Protein AF-A0A292SAK5-F1 (afdb_monomer_lite)

pLDDT: mean 89.0, std 6.56, range [51.62, 94.06]

Sequence (96 aa):
MTEFFAALGIALIIKQGRIFKEVRSFLISKFPIFQDFFSCLMCIGFWTGLFVGIITEKSLIDLILFSFSCSFFGLIFQTILTFLEKIFLKYFKDIS

Structure (mmCIF, N/CA/C/O backbone):
data_AF-A0A292SAK5-F1
#
_entry.id   AF-A0A292SAK5-F1
#
loop_
_atom_site.group_PDB
_atom_site.id
_atom_site.type_symbol
_atom_site.label_atom_id
_atom_site.label_alt_id
_atom_site.label_comp_id
_atom_site.label_asym_id
_atom_site.label_entity_id
_atom_site.label_seq_id
_atom_site.pdbx_PDB_ins_code
_atom_site.Cartn_x
_atom_site.Cartn_y
_atom_site.Cartn_z
_atom_site.occupancy
_atom_site.B_iso_or_equiv
_atom_site.auth_seq_id
_atom_site.auth_comp_id
_atom_site.auth_asym_id
_atom_site.auth_atom_id
_atom_site.pdbx_PDB_model_num
ATOM 1 N N . MET A 1 1 ? 7.599 9.412 -11.307 1.00 70.38 1 MET A N 1
ATOM 2 C CA . MET A 1 1 ? 6.951 10.125 -10.175 1.00 70.38 1 MET A CA 1
ATOM 3 C C . MET A 1 1 ? 5.456 9.822 -10.091 1.00 70.38 1 MET A C 1
ATOM 5 O O . MET A 1 1 ? 4.983 9.496 -9.015 1.00 70.38 1 MET A O 1
ATOM 9 N N . THR A 1 2 ? 4.712 9.861 -11.197 1.00 85.94 2 THR A N 1
ATOM 10 C CA . THR A 1 2 ? 3.284 9.482 -11.252 1.00 85.94 2 THR A CA 1
ATOM 11 C C . THR A 1 2 ? 3.011 8.050 -10.779 1.00 85.94 2 THR A C 1
ATOM 13 O O . THR A 1 2 ? 2.099 7.834 -9.989 1.00 85.94 2 THR A O 1
ATOM 16 N N . GLU A 1 3 ? 3.852 7.092 -11.176 1.00 88.62 3 GLU A N 1
ATOM 17 C CA . GLU A 1 3 ? 3.765 5.678 -10.764 1.00 88.62 3 GLU A CA 1
ATOM 18 C C . GLU A 1 3 ? 3.787 5.496 -9.240 1.00 88.62 3 GLU A C 1
ATOM 20 O O . GLU A 1 3 ? 3.084 4.651 -8.697 1.00 88.62 3 GLU A O 1
ATOM 25 N N . PHE A 1 4 ? 4.573 6.320 -8.543 1.00 88.31 4 PHE A N 1
ATOM 26 C CA . PHE A 1 4 ? 4.698 6.283 -7.088 1.00 88.31 4 PHE A CA 1
ATOM 27 C C . PHE A 1 4 ? 3.389 6.689 -6.405 1.00 88.31 4 PHE A C 1
ATOM 29 O O . PHE A 1 4 ? 2.889 5.985 -5.529 1.00 88.31 4 PHE A O 1
ATOM 36 N N . PHE A 1 5 ? 2.795 7.799 -6.851 1.00 90.19 5 PHE A N 1
ATOM 37 C CA . PHE A 1 5 ? 1.495 8.241 -6.354 1.00 90.19 5 PHE A CA 1
ATOM 38 C C . PHE A 1 5 ? 0.380 7.258 -6.713 1.00 90.19 5 PHE A C 1
ATOM 40 O O . PHE A 1 5 ? -0.517 7.042 -5.901 1.00 90.19 5 PHE A O 1
ATOM 47 N N . ALA A 1 6 ? 0.455 6.619 -7.884 1.00 92.06 6 ALA A N 1
ATOM 48 C CA . ALA A 1 6 ? -0.479 5.569 -8.269 1.00 92.06 6 ALA A CA 1
ATOM 49 C C . ALA A 1 6 ? -0.376 4.354 -7.332 1.00 92.06 6 ALA A C 1
ATOM 51 O O . ALA A 1 6 ? -1.394 3.916 -6.803 1.00 92.06 6 ALA A O 1
ATOM 52 N N . ALA A 1 7 ? 0.835 3.856 -7.057 1.00 92.25 7 ALA A N 1
ATOM 53 C CA . ALA A 1 7 ? 1.051 2.733 -6.144 1.00 92.25 7 ALA A CA 1
ATOM 54 C C . ALA A 1 7 ? 0.543 3.038 -4.724 1.00 92.25 7 ALA A C 1
ATOM 56 O O . ALA A 1 7 ? -0.219 2.251 -4.161 1.00 92.25 7 ALA A O 1
ATOM 57 N N . LEU A 1 8 ? 0.874 4.214 -4.177 1.00 90.81 8 LEU A N 1
ATOM 58 C CA . LEU A 1 8 ? 0.369 4.652 -2.871 1.00 90.81 8 LEU A CA 1
ATOM 59 C C . LEU A 1 8 ? -1.155 4.826 -2.854 1.00 90.81 8 LEU A C 1
ATOM 61 O O . LEU A 1 8 ? -1.813 4.414 -1.899 1.00 90.81 8 LEU A O 1
ATOM 65 N N . GLY A 1 9 ? -1.730 5.407 -3.908 1.00 91.88 9 GLY A N 1
ATOM 66 C CA . GLY A 1 9 ? -3.175 5.575 -4.043 1.00 91.88 9 GLY A CA 1
ATOM 67 C C . GLY A 1 9 ? -3.904 4.233 -4.074 1.00 91.88 9 GLY A C 1
ATOM 68 O O . GLY A 1 9 ? -4.874 4.040 -3.344 1.00 91.88 9 GLY A O 1
ATOM 69 N N . ILE A 1 10 ? -3.394 3.269 -4.844 1.00 92.62 10 ILE A N 1
ATOM 70 C CA . ILE A 1 10 ? -3.924 1.902 -4.889 1.00 92.62 10 ILE A CA 1
ATOM 71 C C . ILE A 1 10 ? -3.808 1.244 -3.509 1.00 92.62 10 ILE A C 1
ATOM 73 O O . ILE A 1 10 ? -4.781 0.655 -3.037 1.00 92.62 10 ILE A O 1
ATOM 77 N N . ALA A 1 11 ? -2.670 1.389 -2.821 1.00 93.00 11 ALA A N 1
ATOM 78 C CA . ALA A 1 11 ? -2.485 0.844 -1.477 1.00 93.00 11 ALA A CA 1
ATOM 79 C C . ALA A 1 11 ? -3.529 1.374 -0.486 1.00 93.00 11 ALA A C 1
ATOM 81 O O . ALA A 1 11 ? -4.133 0.605 0.269 1.00 93.00 11 ALA A O 1
ATOM 82 N N . LEU A 1 12 ? -3.788 2.683 -0.525 1.00 90.00 12 LEU A N 1
ATOM 83 C CA . LEU A 1 12 ? -4.805 3.335 0.295 1.00 90.00 12 LEU A CA 1
ATOM 84 C C . LEU A 1 12 ? -6.217 2.869 -0.067 1.00 90.00 12 LEU A C 1
ATOM 86 O O . LEU A 1 12 ? -6.996 2.560 0.832 1.00 90.00 12 LEU A O 1
ATOM 90 N N . ILE A 1 13 ? -6.550 2.753 -1.354 1.00 91.62 13 ILE A N 1
ATOM 91 C CA . ILE A 1 13 ? -7.863 2.264 -1.804 1.00 91.62 13 ILE A CA 1
ATOM 92 C C . ILE A 1 13 ? -8.091 0.826 -1.335 1.00 91.62 13 ILE A C 1
ATOM 94 O O . ILE A 1 13 ? -9.157 0.519 -0.803 1.00 91.62 13 ILE A O 1
ATOM 98 N N . ILE A 1 14 ? -7.093 -0.047 -1.461 1.00 90.50 14 ILE A N 1
ATOM 99 C CA . ILE A 1 14 ? -7.193 -1.430 -0.989 1.00 90.50 14 ILE A CA 1
ATOM 100 C C . ILE A 1 14 ? -7.377 -1.452 0.535 1.00 90.50 14 ILE A C 1
ATOM 102 O O . ILE A 1 14 ? -8.255 -2.148 1.042 1.00 90.50 14 ILE A O 1
ATOM 106 N N . LYS A 1 15 ? -6.597 -0.668 1.290 1.00 89.62 15 LYS A N 1
ATOM 107 C CA . LYS A 1 15 ? -6.611 -0.685 2.764 1.00 89.62 15 LYS A CA 1
ATOM 108 C C . LYS A 1 15 ? -7.788 0.058 3.400 1.00 89.62 15 LYS A C 1
ATOM 110 O O . LYS A 1 15 ? -8.227 -0.312 4.487 1.00 89.62 15 LYS A O 1
ATOM 115 N N . GLN A 1 16 ? -8.284 1.124 2.796 1.00 87.44 16 GLN A N 1
ATOM 116 C CA . GLN A 1 16 ? -9.253 2.033 3.426 1.00 87.44 16 GLN A CA 1
ATOM 117 C C . GLN A 1 16 ? -10.521 2.196 2.596 1.00 87.44 16 GLN A C 1
ATOM 119 O O . GLN A 1 16 ? -11.555 2.581 3.135 1.00 87.44 16 GLN A O 1
ATOM 124 N N . GLY A 1 17 ? -10.488 1.829 1.316 1.00 87.00 17 GLY A N 1
ATOM 125 C CA . GLY A 1 17 ? -11.654 1.868 0.451 1.00 87.00 17 GLY A CA 1
ATOM 126 C C . GLY A 1 17 ? -12.782 0.999 0.996 1.00 87.00 17 GLY A C 1
ATOM 127 O O . GLY A 1 17 ? -12.610 -0.189 1.294 1.00 87.00 17 GLY A O 1
ATOM 128 N N . ARG A 1 18 ? -13.968 1.606 1.101 1.00 87.38 18 ARG A N 1
ATOM 129 C CA . ARG A 1 18 ? -15.190 0.941 1.570 1.00 87.38 18 ARG A CA 1
ATOM 130 C C . ARG A 1 18 ? -15.623 -0.186 0.632 1.00 87.38 18 ARG A C 1
ATOM 132 O O . ARG A 1 18 ? -16.057 -1.225 1.108 1.00 87.38 18 ARG A O 1
ATOM 139 N N . ILE A 1 19 ? -15.432 -0.008 -0.676 1.00 87.69 19 ILE A N 1
ATOM 140 C CA . ILE A 1 19 ? -15.747 -1.013 -1.707 1.00 87.69 19 ILE A CA 1
ATOM 141 C C . ILE A 1 19 ? -14.912 -2.284 -1.499 1.00 87.69 19 ILE A C 1
ATOM 143 O O . ILE A 1 19 ? -15.428 -3.394 -1.550 1.00 87.69 19 ILE A O 1
ATOM 147 N N . PHE A 1 20 ? -13.630 -2.127 -1.166 1.00 86.06 20 PHE A N 1
ATOM 148 C CA . PHE A 1 20 ? -12.730 -3.247 -0.894 1.00 86.06 20 PHE A CA 1
ATOM 149 C C . PHE A 1 20 ? -12.920 -3.861 0.498 1.00 86.06 20 PHE A C 1
ATOM 151 O O . PHE A 1 20 ? -12.205 -4.798 0.841 1.00 86.06 20 PHE A O 1
ATOM 158 N N . LYS A 1 21 ? -13.838 -3.356 1.334 1.00 86.56 21 LYS A N 1
ATOM 159 C CA . LYS A 1 21 ? -14.083 -3.922 2.669 1.00 86.56 21 LYS A CA 1
ATOM 160 C C . LYS A 1 21 ? -14.594 -5.360 2.570 1.00 86.56 21 LYS A C 1
ATOM 162 O O . LYS A 1 21 ? -13.995 -6.241 3.173 1.00 86.56 21 LYS A O 1
ATOM 167 N N . GLU A 1 22 ? -15.616 -5.595 1.750 1.00 87.44 22 GLU A N 1
ATOM 168 C CA . GLU A 1 22 ? -16.206 -6.928 1.556 1.00 87.44 22 GLU A CA 1
ATOM 169 C C . GLU A 1 22 ? -15.204 -7.906 0.935 1.00 87.44 22 GLU A C 1
ATOM 171 O O . GLU A 1 22 ? -15.048 -9.031 1.403 1.00 87.44 22 GLU A O 1
ATOM 176 N N . VAL A 1 23 ? -14.442 -7.443 -0.063 1.00 87.94 23 VAL A N 1
ATOM 177 C CA . VAL A 1 23 ? -13.387 -8.240 -0.705 1.00 87.94 23 VAL A CA 1
ATOM 178 C C . VAL A 1 23 ? -12.328 -8.654 0.317 1.00 87.94 23 VAL A C 1
ATOM 180 O O . VAL A 1 23 ? -11.977 -9.827 0.403 1.00 87.94 23 VAL A O 1
ATOM 183 N N . ARG A 1 24 ? -11.849 -7.721 1.147 1.00 88.75 24 ARG A N 1
ATOM 184 C CA . ARG A 1 24 ? -10.877 -8.033 2.204 1.00 88.75 24 ARG A CA 1
ATOM 185 C C . ARG A 1 24 ? -11.442 -8.999 3.230 1.00 88.75 24 ARG A C 1
ATOM 187 O O . ARG A 1 24 ? -10.767 -9.962 3.563 1.00 88.75 24 ARG A O 1
ATOM 194 N N . SER A 1 25 ? -12.665 -8.774 3.704 1.00 88.25 25 SER A N 1
ATOM 195 C CA . SER A 1 25 ? -13.322 -9.668 4.658 1.00 88.25 25 SER A CA 1
ATOM 196 C C . SER A 1 25 ? -13.487 -11.084 4.098 1.00 88.25 25 SER A C 1
ATOM 198 O O . SER A 1 25 ? -13.243 -12.045 4.823 1.00 88.25 25 SER A O 1
ATOM 200 N N . PHE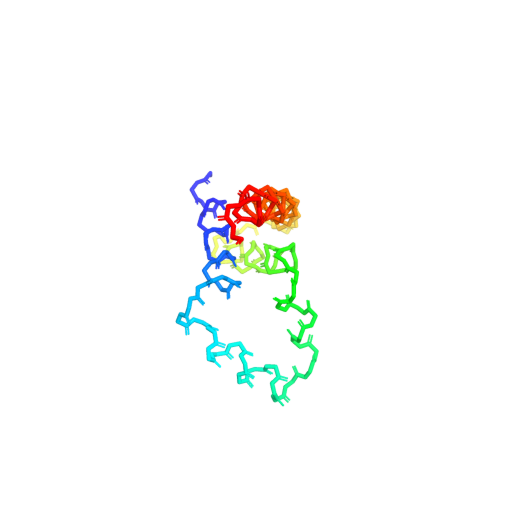 A 1 26 ? -13.808 -11.222 2.808 1.00 91.06 26 PHE A N 1
ATOM 201 C CA . PHE A 1 26 ? -13.871 -12.513 2.122 1.00 91.06 26 PHE A CA 1
ATOM 202 C C . PHE A 1 26 ? -12.498 -13.190 1.982 1.00 91.06 26 PHE A C 1
ATOM 204 O O . PHE A 1 26 ? -12.371 -14.389 2.223 1.00 91.06 26 PHE A O 1
ATOM 211 N N . LEU A 1 27 ? -11.447 -12.446 1.616 1.00 88.56 27 LEU A N 1
ATOM 212 C CA . LEU A 1 27 ? -10.097 -13.017 1.553 1.00 88.56 27 LEU A CA 1
ATOM 213 C C . LEU A 1 27 ? -9.591 -13.434 2.937 1.00 88.56 27 LEU A C 1
ATOM 215 O O . LEU A 1 27 ? -9.005 -14.504 3.058 1.00 88.56 27 LEU A O 1
ATOM 219 N N . ILE A 1 28 ? -9.840 -12.625 3.970 1.00 91.56 28 ILE A N 1
ATOM 220 C CA . ILE A 1 28 ? -9.430 -12.914 5.350 1.00 91.56 28 ILE A CA 1
ATOM 221 C C . ILE A 1 28 ? -10.149 -14.159 5.880 1.00 91.56 28 ILE A C 1
ATOM 223 O O . ILE A 1 28 ? -9.506 -15.006 6.494 1.00 91.56 28 ILE A O 1
ATOM 227 N N . SER A 1 29 ? -11.454 -14.306 5.623 1.00 92.31 29 SER A N 1
ATOM 228 C CA . SER A 1 29 ? -12.211 -15.476 6.089 1.00 92.31 29 SER A CA 1
ATOM 229 C C . SER A 1 29 ? -11.747 -16.775 5.430 1.00 92.31 29 SER A C 1
ATOM 231 O O . SER A 1 29 ? -11.774 -17.829 6.062 1.00 92.31 29 SER A O 1
ATOM 233 N N . LYS A 1 30 ? -11.292 -16.704 4.175 1.00 92.94 30 LYS A N 1
ATOM 234 C CA . LYS A 1 30 ? -10.793 -17.864 3.432 1.00 92.94 30 LYS A CA 1
ATOM 235 C C . LYS A 1 30 ? -9.321 -18.169 3.716 1.00 92.94 30 LYS A C 1
ATOM 237 O O . LYS A 1 30 ? -8.917 -19.327 3.683 1.00 92.94 30 LYS A O 1
ATOM 242 N N . PHE A 1 31 ? -8.525 -17.139 3.983 1.00 90.75 31 PHE A N 1
ATOM 243 C CA . PHE A 1 31 ? -7.081 -17.228 4.145 1.00 90.75 31 PHE A CA 1
ATOM 244 C C . PHE A 1 31 ? -6.625 -16.287 5.276 1.00 90.75 31 PHE A C 1
ATOM 246 O O . PHE A 1 31 ? -6.359 -15.106 5.032 1.00 90.75 31 PHE A O 1
ATOM 253 N N . PRO A 1 32 ? -6.467 -16.796 6.511 1.00 86.19 32 PRO A N 1
ATOM 254 C CA . PRO A 1 32 ? -6.156 -15.964 7.676 1.00 86.19 32 PRO A CA 1
ATOM 255 C C . PRO A 1 32 ? -4.809 -15.239 7.564 1.00 86.19 32 PRO A C 1
ATOM 257 O O . PRO A 1 32 ? -4.628 -14.188 8.166 1.00 86.19 32 PRO A O 1
ATOM 260 N N . ILE A 1 33 ? -3.889 -15.721 6.721 1.00 85.00 33 ILE A N 1
ATOM 261 C CA . ILE A 1 33 ? -2.613 -15.046 6.443 1.00 85.00 33 ILE A CA 1
ATOM 262 C C . ILE A 1 33 ? -2.794 -13.626 5.875 1.00 85.00 33 ILE A C 1
ATOM 264 O O . ILE A 1 33 ? -1.942 -12.759 6.063 1.00 85.00 33 ILE A O 1
ATOM 268 N N . PHE A 1 34 ? -3.926 -13.352 5.215 1.00 86.88 34 PHE A N 1
ATOM 269 C CA . PHE A 1 34 ? -4.228 -12.016 4.705 1.00 86.88 34 PHE A CA 1
ATOM 270 C C . PHE A 1 34 ? -4.703 -11.051 5.792 1.00 86.88 34 PHE A C 1
ATOM 272 O O . PHE A 1 34 ? -4.770 -9.850 5.535 1.00 86.88 34 PHE A O 1
ATOM 279 N N . GLN A 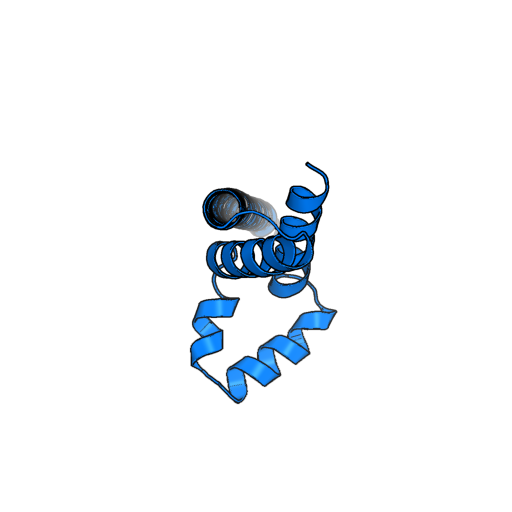1 35 ? -5.019 -11.530 6.996 1.00 86.06 35 GLN A N 1
ATOM 280 C CA . GLN A 1 35 ? -5.401 -10.664 8.107 1.00 86.06 35 GLN A CA 1
ATOM 281 C C . GLN A 1 35 ? -4.269 -9.692 8.449 1.00 86.06 35 GLN A C 1
ATOM 283 O O . GLN A 1 35 ? -4.489 -8.480 8.474 1.00 86.06 35 GLN A O 1
ATOM 288 N N . ASP A 1 36 ? -3.053 -10.210 8.617 1.00 83.44 36 ASP A N 1
ATOM 289 C CA . ASP A 1 36 ? -1.871 -9.396 8.909 1.00 83.44 36 ASP A CA 1
ATOM 290 C C . ASP A 1 36 ? -1.425 -8.586 7.693 1.00 83.44 36 ASP A C 1
ATOM 292 O O . ASP A 1 36 ? -1.042 -7.422 7.808 1.00 83.44 36 ASP A O 1
ATOM 296 N N . PHE A 1 37 ? -1.571 -9.152 6.495 1.00 85.50 37 PHE A N 1
ATOM 297 C CA . PHE A 1 37 ? -1.290 -8.435 5.256 1.00 85.50 37 PHE A CA 1
ATOM 298 C C . PHE A 1 37 ? -2.156 -7.180 5.116 1.00 85.50 37 PHE A C 1
ATOM 300 O O . PHE A 1 37 ? -1.658 -6.090 4.836 1.00 85.50 37 PHE A O 1
ATOM 307 N N . PHE A 1 38 ? -3.466 -7.321 5.335 1.00 86.31 38 PHE A N 1
ATOM 308 C CA . PHE A 1 38 ? -4.399 -6.211 5.241 1.00 86.31 38 PHE A CA 1
ATOM 309 C C . PHE A 1 38 ? -4.407 -5.327 6.483 1.00 86.31 38 PHE A C 1
ATOM 311 O O . PHE A 1 38 ? -5.058 -4.285 6.438 1.00 86.31 38 PHE A O 1
ATOM 318 N N . SER A 1 39 ? -3.738 -5.681 7.583 1.00 82.81 39 SER A N 1
ATOM 319 C CA . SER A 1 39 ? -3.664 -4.839 8.784 1.00 82.81 39 SER A CA 1
ATOM 320 C C . SER A 1 39 ? -2.672 -3.681 8.603 1.00 82.81 39 SER A C 1
ATOM 322 O O . SER A 1 39 ? -2.939 -2.568 9.070 1.00 82.81 39 SER A O 1
ATOM 324 N N . CYS A 1 40 ? -1.611 -3.900 7.822 1.00 86.38 40 CYS A N 1
ATOM 325 C CA . CYS A 1 40 ? -0.484 -2.990 7.673 1.00 86.38 40 CYS A CA 1
ATOM 326 C C . CYS A 1 40 ? -0.441 -2.308 6.291 1.00 86.38 40 CYS A C 1
ATOM 328 O O . CYS A 1 40 ? -0.275 -2.956 5.256 1.00 86.38 40 CYS A O 1
ATOM 330 N N . LEU A 1 41 ? -0.544 -0.974 6.259 1.00 89.75 41 LEU A N 1
ATOM 331 C CA . LEU A 1 41 ? -0.429 -0.177 5.030 1.00 89.75 41 LEU A CA 1
ATOM 332 C C . LEU A 1 41 ? 0.991 -0.230 4.452 1.00 89.75 41 LEU A C 1
ATOM 334 O O . LEU A 1 41 ? 1.141 -0.114 3.242 1.00 89.75 41 LEU A O 1
ATOM 338 N N . MET A 1 42 ? 2.018 -0.460 5.280 1.00 90.56 42 MET A N 1
ATOM 339 C CA . MET A 1 42 ? 3.382 -0.710 4.797 1.00 90.56 42 MET A CA 1
ATOM 340 C C . MET A 1 42 ? 3.430 -1.973 3.933 1.00 90.56 42 MET A C 1
ATOM 342 O O . MET A 1 42 ? 3.978 -1.932 2.83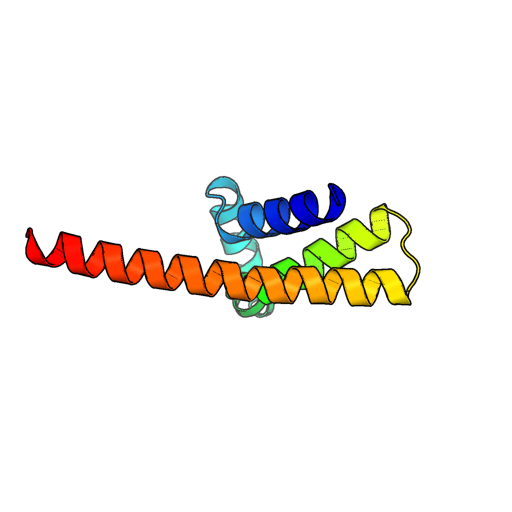7 1.00 90.56 42 MET A O 1
ATOM 346 N N . CYS A 1 43 ? 2.824 -3.074 4.391 1.00 91.06 43 CYS A N 1
ATOM 347 C CA . CYS A 1 43 ? 2.792 -4.326 3.640 1.00 91.06 43 CYS A CA 1
ATOM 348 C C . CYS A 1 43 ? 2.041 -4.134 2.322 1.00 91.06 43 CYS A C 1
ATOM 350 O O . CYS A 1 43 ? 2.583 -4.410 1.258 1.00 91.06 43 CYS A O 1
ATOM 352 N N . ILE A 1 44 ? 0.834 -3.566 2.359 1.00 92.44 44 ILE A N 1
ATOM 353 C CA . ILE A 1 44 ? 0.082 -3.287 1.127 1.00 92.44 44 ILE A CA 1
ATOM 354 C C . ILE A 1 44 ? 0.869 -2.336 0.207 1.00 92.44 44 ILE A C 1
ATOM 356 O O . ILE A 1 44 ? 0.902 -2.552 -1.001 1.00 92.44 44 ILE A O 1
ATOM 360 N N . GLY A 1 45 ? 1.542 -1.323 0.757 1.00 92.56 45 GLY A N 1
ATOM 361 C CA . GLY A 1 45 ? 2.406 -0.392 0.026 1.00 92.56 45 GLY A CA 1
ATOM 362 C C . GLY A 1 45 ? 3.588 -1.078 -0.666 1.00 92.56 45 GLY A C 1
ATOM 363 O O . GLY A 1 45 ? 3.873 -0.772 -1.821 1.00 92.56 45 GLY A O 1
ATOM 364 N N . PHE A 1 46 ? 4.226 -2.051 -0.009 1.00 93.81 46 PHE A N 1
ATOM 365 C CA . PHE A 1 46 ? 5.278 -2.876 -0.608 1.00 93.81 46 PHE A CA 1
ATOM 366 C C . PHE A 1 46 ? 4.757 -3.626 -1.829 1.00 93.81 46 PHE A C 1
ATOM 368 O O . PHE A 1 46 ? 5.313 -3.520 -2.918 1.00 93.81 46 PHE A O 1
ATOM 375 N N . TRP A 1 47 ? 3.663 -4.366 -1.648 1.00 92.62 47 TRP A N 1
ATOM 376 C CA . TRP A 1 47 ? 3.136 -5.247 -2.682 1.00 92.62 47 TRP A CA 1
ATOM 377 C C . TRP A 1 47 ? 2.535 -4.471 -3.847 1.00 92.62 47 TRP A C 1
ATOM 379 O O . TRP A 1 47 ? 2.755 -4.832 -4.995 1.00 92.62 47 TRP A O 1
ATOM 389 N N . THR A 1 48 ? 1.835 -3.371 -3.584 1.00 93.38 48 THR A N 1
ATOM 390 C CA . THR A 1 48 ? 1.348 -2.479 -4.649 1.00 93.38 48 THR A CA 1
ATOM 391 C C . THR A 1 48 ? 2.495 -1.809 -5.401 1.00 93.38 48 THR A C 1
ATOM 393 O O . THR A 1 48 ? 2.442 -1.750 -6.627 1.00 93.38 48 THR A O 1
ATOM 396 N N . GLY A 1 49 ? 3.555 -1.382 -4.707 1.00 93.38 49 GLY A N 1
ATOM 397 C CA . GLY A 1 49 ? 4.785 -0.899 -5.335 1.00 93.38 49 GLY A CA 1
ATOM 398 C C . GLY A 1 49 ? 5.433 -1.960 -6.226 1.00 93.38 49 GLY A C 1
ATOM 399 O O . GLY A 1 49 ? 5.781 -1.671 -7.368 1.00 93.38 49 GLY A O 1
ATOM 400 N N . LEU A 1 50 ? 5.503 -3.202 -5.747 1.00 93.94 50 LEU A N 1
ATOM 401 C CA . LEU A 1 50 ? 6.038 -4.334 -6.499 1.00 93.94 50 LEU A CA 1
ATOM 402 C C . LEU A 1 50 ? 5.202 -4.618 -7.754 1.00 93.94 50 LEU A C 1
ATOM 404 O O . LEU A 1 50 ? 5.747 -4.704 -8.848 1.00 93.94 50 LEU A O 1
ATOM 408 N N . PHE A 1 51 ? 3.875 -4.705 -7.623 1.00 93.94 51 PHE A N 1
ATOM 409 C CA . PHE A 1 51 ? 2.975 -4.942 -8.754 1.00 93.94 51 PHE A CA 1
ATOM 410 C C . PHE A 1 51 ? 3.072 -3.838 -9.808 1.00 93.94 51 PHE A C 1
ATOM 412 O O . PHE A 1 51 ? 3.210 -4.135 -10.991 1.00 93.94 51 PHE A O 1
ATOM 419 N N . VAL A 1 52 ? 3.039 -2.569 -9.390 1.00 93.19 52 VAL A N 1
ATOM 420 C CA . VAL A 1 52 ? 3.164 -1.435 -10.315 1.00 93.19 52 VAL A CA 1
ATOM 421 C C . VAL A 1 52 ? 4.538 -1.430 -10.980 1.00 93.19 52 VAL A C 1
ATOM 423 O O . VAL A 1 52 ? 4.612 -1.249 -12.188 1.00 93.19 52 VAL A O 1
ATOM 426 N N . GLY A 1 53 ? 5.613 -1.683 -10.230 1.00 91.62 53 GLY A N 1
ATOM 427 C CA . GLY A 1 53 ? 6.964 -1.726 -10.786 1.00 91.62 53 GLY A CA 1
ATOM 428 C C . GLY A 1 53 ? 7.195 -2.882 -11.765 1.00 91.62 53 GLY A C 1
ATOM 429 O O . GLY A 1 53 ? 7.960 -2.712 -12.708 1.00 91.62 53 GLY A O 1
ATOM 430 N N . ILE A 1 54 ? 6.526 -4.029 -11.579 1.00 93.12 54 ILE A N 1
ATOM 431 C CA . ILE A 1 54 ? 6.535 -5.135 -12.552 1.00 93.12 54 ILE A CA 1
ATOM 432 C C . ILE A 1 54 ? 5.804 -4.720 -13.833 1.00 93.12 54 ILE A C 1
ATOM 434 O O . ILE A 1 54 ? 6.318 -4.943 -14.924 1.00 93.12 54 ILE A O 1
ATOM 438 N N . ILE A 1 55 ? 4.628 -4.093 -13.712 1.00 93.31 55 ILE A N 1
ATOM 439 C CA . ILE A 1 55 ? 3.828 -3.642 -14.865 1.00 93.31 55 ILE A CA 1
ATOM 440 C C . ILE A 1 55 ? 4.565 -2.569 -15.672 1.00 93.31 55 ILE A C 1
ATOM 442 O O . ILE A 1 55 ? 4.418 -2.516 -16.889 1.00 93.31 55 ILE A O 1
ATOM 446 N N . THR A 1 56 ? 5.356 -1.720 -15.014 1.00 91.12 56 THR A N 1
ATOM 447 C CA . THR A 1 56 ? 6.157 -0.687 -15.685 1.00 91.12 56 THR A CA 1
ATOM 448 C C . THR A 1 56 ? 7.574 -1.142 -16.036 1.00 91.12 56 THR A C 1
ATOM 450 O O . THR A 1 56 ? 8.422 -0.306 -16.342 1.00 91.12 56 THR A O 1
ATOM 453 N N . GLU A 1 57 ? 7.826 -2.456 -16.007 1.00 91.81 57 GLU A N 1
ATOM 454 C CA . GLU A 1 57 ? 9.070 -3.098 -16.454 1.00 91.81 57 GLU A CA 1
ATOM 455 C C . GLU A 1 57 ? 10.340 -2.508 -15.811 1.00 91.81 57 GLU A C 1
ATOM 457 O O . GLU A 1 57 ? 11.389 -2.370 -16.444 1.00 91.81 57 GLU A O 1
ATOM 462 N N . LYS A 1 58 ? 10.270 -2.151 -14.520 1.00 88.81 58 LYS A N 1
ATOM 463 C CA . LYS A 1 58 ? 11.443 -1.656 -13.787 1.00 88.81 58 LYS A CA 1
ATOM 464 C C . LYS A 1 58 ? 12.519 -2.736 -13.671 1.00 88.81 58 LYS A C 1
ATOM 466 O O . LYS A 1 58 ? 12.229 -3.917 -13.481 1.00 88.81 58 LYS A O 1
ATOM 471 N N . SER A 1 59 ? 13.780 -2.303 -13.690 1.00 93.75 59 SER A N 1
ATOM 472 C CA . SER A 1 59 ? 14.914 -3.172 -13.365 1.00 93.75 59 SER A CA 1
ATOM 473 C C . SER A 1 59 ? 14.757 -3.761 -11.956 1.00 93.75 59 SER A C 1
ATOM 475 O O . SER A 1 59 ? 14.107 -3.164 -11.101 1.00 93.75 59 SER A O 1
ATOM 477 N N . LEU A 1 60 ? 15.374 -4.913 -11.674 1.00 91.50 60 LEU A N 1
ATOM 478 C CA . LEU A 1 60 ? 15.272 -5.564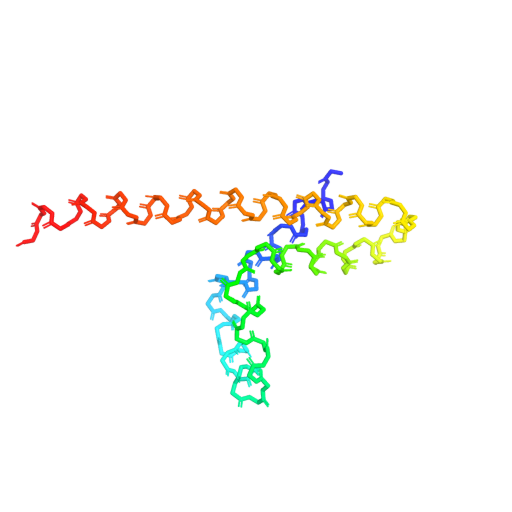 -10.357 1.00 91.50 60 LEU A CA 1
ATOM 479 C C . LEU A 1 60 ? 15.656 -4.633 -9.196 1.00 91.50 60 LEU A C 1
ATOM 481 O O . LEU A 1 60 ? 14.992 -4.624 -8.161 1.00 91.50 60 LEU A O 1
ATOM 485 N N . ILE A 1 61 ? 16.706 -3.830 -9.375 1.00 92.62 61 ILE A N 1
ATOM 486 C CA . ILE A 1 61 ? 17.184 -2.894 -8.350 1.00 92.62 61 ILE A CA 1
ATOM 487 C C . ILE A 1 61 ? 16.167 -1.766 -8.158 1.00 92.62 61 ILE A C 1
ATOM 489 O O . ILE A 1 61 ? 15.775 -1.477 -7.025 1.00 92.62 61 ILE A O 1
ATOM 493 N N . ASP A 1 62 ? 15.680 -1.178 -9.253 1.00 91.62 62 ASP A N 1
ATOM 494 C CA . ASP A 1 62 ? 14.686 -0.103 -9.196 1.00 91.62 62 ASP A CA 1
ATOM 495 C C . ASP A 1 62 ? 13.351 -0.593 -8.640 1.00 91.62 62 ASP A C 1
ATOM 497 O O . ASP A 1 62 ? 12.688 0.129 -7.903 1.00 91.62 62 ASP A O 1
ATOM 501 N N . LEU A 1 63 ? 12.964 -1.828 -8.954 1.00 92.69 63 LEU A N 1
ATOM 502 C CA . LEU A 1 63 ? 11.760 -2.479 -8.455 1.00 92.69 63 LEU A CA 1
ATOM 503 C C . LEU A 1 63 ? 11.807 -2.627 -6.932 1.00 92.69 63 LEU A C 1
ATOM 505 O O . LEU A 1 63 ? 10.845 -2.278 -6.241 1.00 92.69 63 LEU A O 1
ATOM 509 N N . ILE A 1 64 ? 12.932 -3.116 -6.405 1.00 93.31 64 ILE A N 1
ATOM 510 C CA . ILE A 1 64 ? 13.143 -3.281 -4.966 1.00 93.31 64 ILE A CA 1
ATOM 511 C C . ILE A 1 64 ? 13.121 -1.909 -4.280 1.00 93.31 64 ILE A C 1
ATOM 513 O O . ILE A 1 64 ? 12.333 -1.703 -3.355 1.00 93.31 64 ILE A O 1
ATOM 517 N N . LEU A 1 65 ? 13.913 -0.945 -4.760 1.00 93.19 65 LEU A N 1
ATOM 518 C CA . LEU A 1 65 ? 13.973 0.409 -4.192 1.00 93.19 65 LEU A CA 1
ATOM 519 C C . LEU A 1 65 ? 12.618 1.121 -4.241 1.00 93.19 65 LEU A C 1
ATOM 521 O O . LEU A 1 65 ? 12.220 1.778 -3.276 1.00 93.19 65 LEU A O 1
ATOM 525 N N . PHE A 1 66 ? 11.875 0.963 -5.335 1.00 92.69 66 PHE A N 1
ATOM 526 C CA . PHE A 1 66 ? 10.537 1.518 -5.489 1.00 92.69 66 PHE A CA 1
ATOM 527 C C . PHE A 1 66 ? 9.545 0.904 -4.495 1.00 92.69 66 PHE A C 1
ATOM 529 O O . PHE A 1 66 ? 8.811 1.636 -3.825 1.00 92.69 66 PHE A O 1
ATOM 536 N N . SER A 1 67 ? 9.565 -0.421 -4.336 1.00 93.75 67 SER A N 1
ATOM 537 C CA . SER A 1 67 ? 8.689 -1.135 -3.397 1.00 93.75 67 SER A CA 1
ATOM 538 C C . SER A 1 67 ? 8.992 -0.751 -1.945 1.00 93.75 67 SER A C 1
ATOM 540 O O . SER A 1 67 ? 8.077 -0.464 -1.168 1.00 93.75 67 SER A O 1
ATOM 542 N N . PHE A 1 68 ? 10.274 -0.646 -1.579 1.00 94.00 68 PHE A N 1
ATOM 543 C CA . PHE A 1 68 ? 10.689 -0.169 -0.256 1.00 94.00 68 PHE A CA 1
ATOM 544 C C . PHE A 1 68 ? 10.297 1.290 -0.013 1.00 94.00 68 PHE A C 1
ATOM 546 O O . PHE A 1 68 ? 9.808 1.619 1.068 1.00 94.00 68 PHE A O 1
ATOM 553 N N . SER A 1 69 ? 10.427 2.153 -1.022 1.00 93.38 69 SER A N 1
ATOM 554 C CA . SER A 1 69 ? 10.002 3.553 -0.925 1.00 93.38 69 SER A CA 1
ATOM 555 C C . SER A 1 69 ? 8.493 3.654 -0.670 1.00 93.38 69 SER A C 1
ATOM 557 O O . SER A 1 69 ? 8.068 4.352 0.250 1.00 93.38 69 SER A O 1
ATOM 559 N N . CYS A 1 70 ? 7.670 2.906 -1.414 1.00 93.12 70 CYS A N 1
ATOM 560 C CA . CYS A 1 70 ? 6.217 2.871 -1.205 1.00 93.12 70 CYS A CA 1
ATOM 561 C C . CYS A 1 70 ? 5.848 2.345 0.191 1.00 93.12 70 CYS A C 1
ATOM 563 O O . CYS A 1 70 ? 4.937 2.864 0.833 1.00 93.12 70 CYS A O 1
ATOM 565 N N . SER A 1 71 ? 6.594 1.361 0.694 1.00 94.06 71 SER A N 1
ATOM 566 C CA . SER A 1 71 ? 6.423 0.813 2.046 1.00 94.06 71 SER A CA 1
ATOM 567 C C . SER A 1 71 ? 6.697 1.857 3.124 1.00 94.06 71 SER A C 1
ATOM 569 O O . SER A 1 71 ? 5.894 2.041 4.040 1.00 94.06 71 SER A O 1
ATOM 571 N N . PHE A 1 72 ? 7.820 2.566 2.998 1.00 93.75 72 PHE A N 1
ATOM 572 C CA . PHE A 1 72 ? 8.237 3.589 3.949 1.00 93.75 72 PHE A CA 1
ATOM 573 C C . PHE A 1 72 ? 7.225 4.737 4.017 1.00 93.75 72 PHE A C 1
ATOM 575 O O . PHE A 1 72 ? 6.771 5.109 5.100 1.00 93.75 72 PHE A O 1
ATOM 582 N N . PHE A 1 73 ? 6.784 5.237 2.861 1.00 92.69 73 PHE A N 1
ATOM 583 C CA . PHE A 1 73 ? 5.735 6.254 2.812 1.00 92.69 73 PHE A CA 1
ATOM 584 C C . PHE A 1 73 ? 4.391 5.724 3.321 1.00 92.69 73 PHE A C 1
ATOM 586 O O . PHE A 1 73 ? 3.693 6.445 4.030 1.00 92.69 73 PHE A O 1
ATOM 593 N N . GLY A 1 74 ? 4.049 4.462 3.049 1.00 91.00 74 GLY A N 1
ATOM 594 C CA . GLY A 1 74 ? 2.878 3.804 3.630 1.00 91.00 74 GLY A CA 1
ATOM 595 C C . GLY A 1 74 ? 2.891 3.820 5.163 1.00 91.00 74 GLY A C 1
ATOM 596 O O . GLY A 1 74 ? 1.872 4.128 5.780 1.00 91.00 74 GLY A O 1
ATOM 597 N N . LEU A 1 75 ? 4.045 3.578 5.796 1.00 90.94 75 LEU A N 1
ATOM 598 C CA . LEU A 1 75 ? 4.194 3.698 7.252 1.00 90.94 75 LEU A CA 1
ATOM 599 C C . LEU A 1 75 ? 4.011 5.140 7.739 1.00 90.94 75 LEU A C 1
ATOM 601 O O . LEU A 1 75 ? 3.309 5.361 8.729 1.00 90.94 75 LEU A O 1
ATOM 605 N N . ILE A 1 76 ? 4.601 6.120 7.050 1.00 92.00 76 ILE A N 1
ATOM 606 C CA . ILE A 1 76 ? 4.434 7.537 7.405 1.00 92.00 76 ILE A CA 1
ATOM 607 C C . ILE A 1 76 ? 2.951 7.913 7.353 1.00 92.00 76 ILE A C 1
ATOM 609 O O . ILE A 1 76 ? 2.410 8.429 8.331 1.00 92.00 76 ILE A O 1
ATOM 613 N N . PHE A 1 77 ? 2.266 7.581 6.257 1.00 90.38 77 PHE A N 1
ATOM 614 C CA . PHE A 1 77 ? 0.836 7.844 6.101 1.00 90.38 77 PHE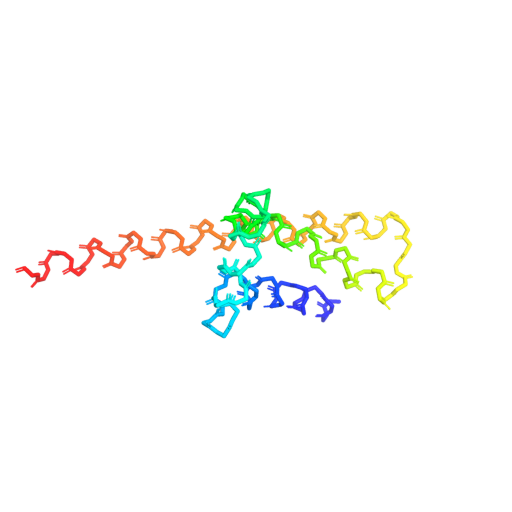 A CA 1
ATOM 615 C C . PHE A 1 77 ? -0.001 7.156 7.176 1.00 90.38 77 PHE A C 1
ATOM 617 O O . PHE A 1 77 ? -0.888 7.780 7.754 1.00 90.38 77 PHE A O 1
ATOM 624 N N . GLN A 1 78 ? 0.285 5.891 7.487 1.00 89.69 78 GLN A N 1
ATOM 625 C CA . GLN A 1 78 ? -0.447 5.183 8.533 1.00 89.69 78 GLN A CA 1
ATOM 626 C C . GLN A 1 78 ? -0.237 5.817 9.913 1.00 89.69 78 GLN A C 1
ATOM 628 O O . GLN A 1 78 ? -1.189 5.932 10.688 1.00 89.69 78 GLN A O 1
ATOM 633 N N . THR A 1 79 ? 0.977 6.280 10.205 1.00 90.56 79 THR A N 1
ATOM 634 C CA . THR A 1 79 ? 1.294 6.977 11.457 1.00 90.56 79 THR A CA 1
ATOM 635 C C . THR A 1 79 ? 0.528 8.296 11.556 1.00 90.56 79 THR A C 1
ATOM 637 O O . THR A 1 79 ? -0.098 8.560 12.582 1.00 90.56 79 THR A O 1
ATOM 640 N N . ILE A 1 80 ? 0.500 9.082 10.474 1.00 91.50 80 ILE A N 1
ATOM 641 C CA . ILE A 1 80 ? -0.252 10.343 10.397 1.00 91.50 80 ILE A CA 1
ATOM 642 C C . ILE A 1 80 ? -1.748 10.097 10.598 1.00 91.50 80 ILE A C 1
ATOM 644 O O . ILE A 1 80 ? -2.374 10.780 11.401 1.00 91.50 80 ILE A O 1
ATOM 648 N N . LEU A 1 81 ? -2.329 9.109 9.917 1.00 87.94 81 LEU A N 1
ATOM 649 C CA . LEU A 1 81 ? -3.755 8.802 10.048 1.00 87.94 81 LEU A CA 1
ATOM 650 C C . LEU A 1 81 ? -4.119 8.361 11.465 1.00 87.94 81 LEU A C 1
ATOM 652 O O . LEU A 1 81 ? -5.094 8.851 12.024 1.00 87.94 81 LEU A O 1
ATOM 656 N N . THR A 1 82 ? -3.299 7.504 12.074 1.00 89.06 82 THR A N 1
ATOM 657 C CA . THR A 1 82 ? -3.507 7.064 13.462 1.00 89.06 82 THR A CA 1
ATOM 658 C C . THR A 1 82 ? -3.390 8.239 14.437 1.00 89.06 82 THR A C 1
ATOM 660 O O . THR A 1 82 ? -4.101 8.309 15.438 1.00 89.06 82 THR A O 1
ATOM 663 N N . PHE A 1 83 ? -2.489 9.181 14.162 1.00 91.50 83 PHE A N 1
ATOM 664 C CA . PHE A 1 83 ? -2.342 10.399 14.950 1.00 91.50 83 PHE A CA 1
ATOM 665 C C . PHE A 1 83 ? -3.553 11.331 14.803 1.00 91.50 83 PHE A C 1
ATOM 667 O O . PHE A 1 83 ? -4.080 11.805 15.809 1.00 91.50 83 PHE A O 1
ATOM 674 N N . LEU A 1 84 ? -4.039 11.539 13.577 1.00 90.81 84 LEU A N 1
ATOM 675 C CA . LEU A 1 84 ? -5.240 12.330 13.299 1.00 90.81 84 LEU A CA 1
ATOM 676 C C . LEU A 1 84 ? -6.484 11.725 13.953 1.00 90.81 84 LEU A C 1
ATOM 678 O O . LEU A 1 84 ? -7.256 12.452 14.569 1.00 90.81 84 LEU A O 1
ATOM 682 N N . GLU A 1 85 ? -6.653 10.405 13.881 1.00 89.50 85 GLU A N 1
ATOM 683 C CA . GLU A 1 85 ? -7.755 9.696 14.535 1.00 89.50 85 GLU A CA 1
ATOM 684 C C . GLU A 1 85 ? -7.720 9.898 16.056 1.00 89.50 85 GLU A C 1
ATOM 686 O O . GLU A 1 85 ? -8.739 10.223 16.664 1.00 89.50 85 GLU A O 1
ATOM 691 N N . LYS A 1 86 ? -6.535 9.814 16.676 1.00 90.75 86 LYS A N 1
ATOM 692 C CA . LYS A 1 86 ? -6.362 10.097 18.111 1.00 90.75 86 LYS A CA 1
ATOM 693 C C . LYS A 1 86 ? -6.694 11.543 18.473 1.00 90.75 86 LYS A C 1
ATOM 695 O O . LYS A 1 86 ? -7.338 11.766 19.496 1.00 90.75 86 LYS A O 1
ATOM 700 N N . ILE A 1 87 ? -6.265 12.516 17.666 1.00 92.56 87 ILE A N 1
ATOM 701 C CA . ILE A 1 87 ? -6.614 13.930 17.872 1.00 92.56 87 ILE A CA 1
ATOM 702 C C . ILE A 1 87 ? -8.125 14.110 17.780 1.00 92.56 87 ILE A C 1
ATOM 704 O O . ILE A 1 87 ? -8.722 14.695 18.679 1.00 92.56 87 ILE A O 1
ATOM 708 N N . PHE A 1 88 ? -8.744 13.587 16.723 1.00 90.50 88 PHE A N 1
ATOM 709 C CA . PHE A 1 88 ? -10.174 13.731 16.489 1.00 90.50 88 PHE A CA 1
ATOM 710 C C . PHE A 1 88 ? -10.991 13.124 17.633 1.00 90.50 88 PHE A C 1
ATOM 712 O O . PHE A 1 88 ? -11.877 13.784 18.167 1.00 90.50 88 PHE A O 1
ATOM 719 N N . LEU A 1 89 ? -10.636 11.913 18.076 1.00 90.19 89 LEU A N 1
ATOM 720 C CA . LEU A 1 89 ? -11.274 11.262 19.221 1.00 90.19 89 LEU A CA 1
ATOM 721 C C . LEU A 1 89 ? -11.082 12.047 20.521 1.00 90.19 89 LEU A C 1
ATOM 723 O O . LEU A 1 89 ? -12.016 12.119 21.311 1.00 90.19 89 LEU A O 1
ATOM 727 N N . LYS A 1 90 ? -9.909 12.651 20.750 1.00 89.75 90 LYS A N 1
ATOM 728 C CA . LYS A 1 90 ? -9.676 13.492 21.932 1.00 89.75 90 LYS A CA 1
ATOM 729 C C . LYS A 1 90 ? -10.581 14.728 21.920 1.00 89.75 90 LYS A C 1
ATOM 731 O O . LYS A 1 90 ? -11.280 14.964 22.893 1.00 89.75 90 LYS A O 1
ATOM 736 N N . TYR A 1 91 ? -10.620 15.458 20.805 1.00 86.50 91 TYR A N 1
ATOM 737 C CA . TYR A 1 91 ? -11.430 16.674 20.676 1.00 86.50 91 TYR A CA 1
ATOM 738 C C . TYR A 1 91 ? -12.942 16.411 20.712 1.00 86.50 91 TYR A C 1
ATOM 740 O O . TYR A 1 91 ? -13.675 17.199 21.297 1.00 86.50 91 TYR A O 1
ATOM 748 N N . PHE A 1 92 ? -13.427 15.319 20.110 1.00 81.75 92 PHE A N 1
ATOM 749 C CA . PHE A 1 92 ? -14.861 15.003 20.120 1.00 81.75 92 PHE A CA 1
ATOM 750 C C . PHE A 1 92 ? -15.341 14.396 21.440 1.00 81.75 92 PHE A C 1
ATOM 752 O O . PHE A 1 92 ? -16.501 14.580 21.799 1.00 81.75 92 PHE A O 1
ATOM 759 N N . LYS A 1 93 ? -14.473 13.692 22.177 1.00 70.88 93 LYS A N 1
ATOM 760 C CA . LYS A 1 93 ? -14.829 13.129 23.485 1.00 70.88 93 LYS A CA 1
ATOM 761 C C . LYS A 1 93 ? -14.951 14.196 24.576 1.00 70.88 93 LYS A C 1
ATOM 763 O O . LYS A 1 93 ? -15.691 13.982 25.522 1.00 70.88 93 LYS A O 1
ATOM 768 N N . ASP A 1 94 ? -14.293 15.344 24.414 1.00 63.19 94 ASP A N 1
ATOM 769 C CA . ASP A 1 94 ? -14.468 16.505 25.300 1.00 63.19 94 ASP A CA 1
ATOM 770 C C . ASP A 1 94 ? -15.787 17.277 25.033 1.00 63.19 94 ASP A C 1
ATOM 772 O O . ASP A 1 94 ? -16.114 18.202 25.774 1.00 63.19 94 ASP A O 1
ATOM 776 N N . ILE A 1 95 ? -16.555 16.913 23.992 1.00 66.44 95 ILE A N 1
ATOM 777 C CA . ILE A 1 95 ? -17.822 17.565 23.597 1.00 66.44 95 ILE A CA 1
ATOM 778 C C . ILE A 1 95 ? -19.080 16.743 23.973 1.00 66.44 95 ILE A C 1
ATOM 780 O O . ILE A 1 95 ? -20.172 17.312 23.967 1.00 66.44 95 ILE A O 1
ATOM 784 N N . SER A 1 96 ? -18.968 15.445 24.310 1.00 51.62 96 SER A N 1
ATOM 785 C CA . SER A 1 96 ? -20.111 14.578 24.690 1.00 51.62 96 SER A CA 1
ATOM 786 C C . SER A 1 96 ? -20.182 14.303 26.186 1.00 51.62 96 SER A C 1
ATOM 788 O O . SER A 1 96 ? -21.296 14.382 26.741 1.00 51.62 96 SER A O 1
#

Secondary structure (DSSP, 8-state):
-HHHHHHHHHHHHHHH-SHHHHHHHHHHHH-THHHHHHH-HHHHHHHHHHHHHHHTT--HHHHHHHHHHHHHHHHHHHHHHHHHHHHHHHHHHTT-

Radius of gyration: 15.5 Å; chains: 1; bounding box: 37×35×42 Å

Foldseek 3Di:
DVLLVVLLVVLCCCQPNPVNP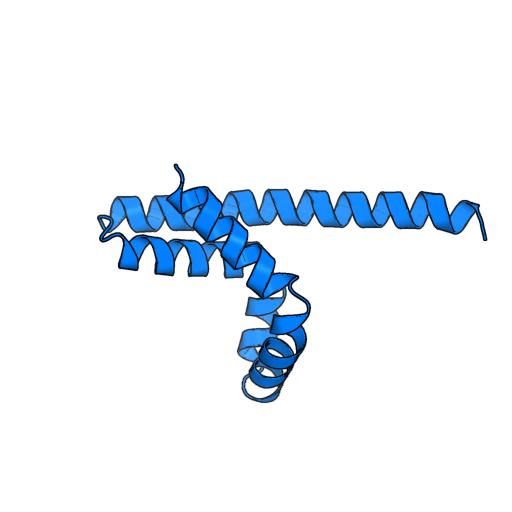VVLVVCCVVPVVCVVCSVASLNSQLVSLLVSCVVVVHDPVVSNVSSNVSSVVSVVVVVVVVVVVVVVCVVVVVVD